Protein AF-A0A8K0DEG6-F1 (afdb_monomer_lite)

Foldseek 3Di:
DDDDDDDDDDDPVPDDDDPPCPPPPPPVVPPVPPPDDPDPVVLCPDPCVVVVVVVVVVVVVVVVVVVVVVVCCVPPVDDDDDPDQADPQWGWDDDPVDIDIDNVVVVCVVCVVVVNNPPDDDPDDDDPDVVVVVVVVVVVVVVVVVVD

Secondary structure (DSSP, 8-state):
-------PPP-GGG-PPPGGGTTS------GGG-----SHHHHTTSTTHHHHHHHHHHHHHHHHHHHHHHHHHHHH------S-SEETTEEEEE-SS-EEEE-HHHHHHHHHHTT-TTPPPPSSPPPPPHHHHHHHHHHHHHHHHT--

Radius of gyration: 37.47 Å; chains: 1; bounding box: 121×46×68 Å

pLDDT: mean 75.7, std 15.84, range [42.31, 96.62]

Organism: Ignelater luminosus (NCBI:txid2038154)

Sequence (148 aa):
MDSKEVHALRDKKKIKKSTRFEEFDTSFIGISELTEPLTFSETIANKEADKWNEAIAEEMKKQEVEKLKSILKSTFRMTDMRRITNYLRININQAESTTKMNQMAYLEEILKYFRMYDCKLAPTPLQPNPRKLLEASNKKEVENRVKD

InterPro domains:
  IPR013103 Reverse transcriptase, RNA-dependent DNA polymerase [PF07727] (62-126)

Structure (mmCIF, N/CA/C/O backbone):
data_AF-A0A8K0DEG6-F1
#
_entry.id   AF-A0A8K0DEG6-F1
#
loop_
_atom_site.group_PDB
_atom_site.id
_atom_site.type_symbol
_atom_site.label_atom_id
_atom_site.label_alt_id
_atom_site.label_comp_id
_atom_site.label_asym_id
_atom_site.label_entity_id
_atom_site.label_seq_id
_atom_site.pdbx_PDB_ins_code
_atom_site.Cartn_x
_atom_site.Cartn_y
_atom_site.Cartn_z
_atom_site.occupancy
_atom_site.B_iso_or_equiv
_atom_site.auth_seq_id
_atom_site.auth_comp_id
_atom_site.auth_asym_id
_atom_site.auth_atom_id
_atom_site.pdbx_PDB_model_num
ATOM 1 N N . MET A 1 1 ? -75.148 26.606 20.362 1.00 42.31 1 MET A N 1
ATOM 2 C CA . MET A 1 1 ? -75.331 25.393 21.181 1.00 42.31 1 MET A CA 1
ATOM 3 C C . MET A 1 1 ? -74.709 24.265 20.390 1.00 42.31 1 MET A C 1
ATOM 5 O O . MET A 1 1 ? -75.302 23.885 19.398 1.00 42.31 1 MET A O 1
ATOM 9 N N . ASP A 1 2 ? -73.507 23.827 20.753 1.00 45.28 2 ASP A N 1
ATOM 10 C CA . ASP A 1 2 ? -72.890 22.645 20.145 1.00 45.28 2 ASP A CA 1
ATOM 11 C C . ASP A 1 2 ? -72.223 21.841 21.259 1.00 45.28 2 ASP A C 1
ATOM 13 O O . ASP A 1 2 ? -71.286 22.300 21.921 1.00 45.28 2 ASP A O 1
ATOM 17 N N . SER A 1 3 ? -72.807 20.684 21.541 1.00 46.84 3 SER A N 1
ATOM 18 C CA . SER A 1 3 ? -72.433 19.800 22.637 1.00 46.84 3 SER A CA 1
ATOM 19 C C . SER A 1 3 ? -71.292 18.904 22.165 1.00 46.84 3 SER A C 1
ATOM 21 O O . SER A 1 3 ? -71.489 18.051 21.306 1.00 46.84 3 SER A O 1
ATOM 23 N N . LYS A 1 4 ? -70.089 19.083 22.718 1.00 56.44 4 LYS A N 1
ATOM 24 C CA . LYS A 1 4 ? -68.961 18.168 22.489 1.00 56.44 4 LYS A CA 1
ATOM 25 C C . LYS A 1 4 ? -69.298 16.795 23.078 1.00 56.44 4 LYS A C 1
ATOM 27 O O . LYS A 1 4 ? -69.344 16.656 24.299 1.00 56.44 4 LYS A O 1
ATOM 32 N N . GLU A 1 5 ? -69.503 15.787 22.233 1.00 61.38 5 GLU A N 1
ATOM 33 C CA . GLU A 1 5 ? -69.538 14.391 22.675 1.00 61.38 5 GLU A CA 1
ATOM 34 C C . GLU A 1 5 ? -68.159 13.991 23.212 1.00 61.38 5 GLU A C 1
ATOM 36 O O . GLU A 1 5 ? -67.158 13.951 22.495 1.00 61.38 5 GLU A O 1
ATOM 41 N N . VAL A 1 6 ? -68.098 13.717 24.513 1.00 60.53 6 VAL A N 1
ATOM 42 C CA . VAL A 1 6 ? -66.900 13.199 25.171 1.00 60.53 6 VAL A CA 1
ATOM 43 C C . VAL A 1 6 ? -66.903 11.684 24.998 1.00 60.53 6 VAL A C 1
ATOM 45 O O . VAL A 1 6 ? -67.589 10.967 25.725 1.00 60.53 6 VAL A O 1
ATOM 48 N N . HIS A 1 7 ? -66.139 11.174 24.032 1.00 61.22 7 HIS A N 1
ATOM 49 C CA . HIS A 1 7 ? -65.922 9.734 23.916 1.00 61.22 7 HIS A CA 1
ATOM 50 C C . HIS A 1 7 ? -6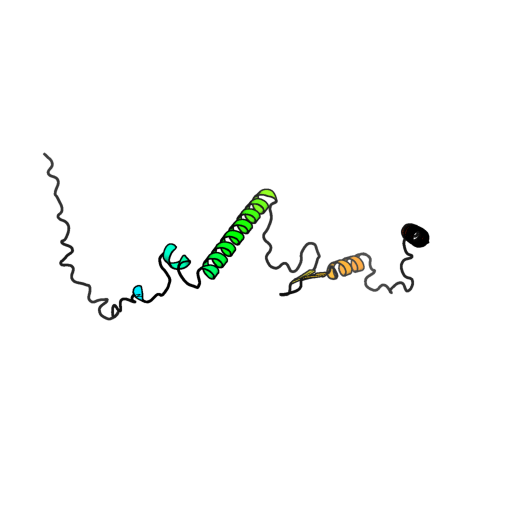5.082 9.237 25.102 1.00 61.22 7 HIS A C 1
ATOM 52 O O . HIS A 1 7 ? -63.904 9.574 25.238 1.00 61.22 7 HIS A O 1
ATOM 58 N N . ALA A 1 8 ? -65.690 8.434 25.975 1.00 71.75 8 ALA A N 1
ATOM 59 C CA . ALA A 1 8 ? -64.999 7.826 27.104 1.00 71.75 8 ALA A CA 1
ATOM 60 C C . ALA A 1 8 ? -63.953 6.806 26.618 1.00 71.75 8 ALA A C 1
ATOM 62 O O . ALA A 1 8 ? -64.254 5.895 25.844 1.00 71.75 8 ALA A O 1
ATOM 63 N N . LEU A 1 9 ? -62.712 6.953 27.088 1.00 67.69 9 LEU A N 1
ATOM 64 C CA . LEU A 1 9 ? -61.622 6.027 26.787 1.00 67.69 9 LEU A CA 1
ATOM 65 C C . LEU A 1 9 ? -61.887 4.654 27.417 1.00 67.69 9 LEU A C 1
ATOM 67 O O . LEU A 1 9 ? -62.314 4.548 28.566 1.00 67.69 9 LEU A O 1
ATOM 71 N N . ARG A 1 10 ? -61.587 3.588 26.668 1.00 62.69 10 ARG A N 1
ATOM 72 C CA . ARG A 1 10 ? -61.741 2.203 27.130 1.00 62.69 10 ARG A CA 1
ATOM 73 C C . ARG A 1 10 ? -60.865 1.942 28.360 1.00 62.69 10 ARG A C 1
ATOM 75 O O . ARG A 1 10 ? -59.665 2.212 28.344 1.00 62.69 10 ARG A O 1
ATOM 82 N N . ASP A 1 11 ? -61.466 1.366 29.398 1.00 70.25 11 ASP A N 1
ATOM 83 C CA . ASP A 1 11 ? -60.791 1.065 30.660 1.00 70.25 11 ASP A CA 1
ATOM 84 C C . ASP A 1 11 ? -59.713 -0.020 30.465 1.00 70.25 11 ASP A C 1
ATOM 86 O O . ASP A 1 11 ? -59.998 -1.182 30.149 1.00 70.25 11 ASP A O 1
ATOM 90 N N . LYS A 1 12 ? -58.443 0.378 30.612 1.00 61.19 12 LYS A N 1
ATOM 91 C CA . LYS A 1 12 ? -57.263 -0.432 30.251 1.00 61.19 12 LYS A CA 1
ATOM 92 C C . LYS A 1 12 ? -57.091 -1.680 31.122 1.00 61.19 12 LYS A C 1
ATOM 94 O O . LYS A 1 12 ? -56.353 -2.586 30.747 1.00 61.19 12 LYS A O 1
ATOM 99 N N . LYS A 1 13 ? -57.775 -1.751 32.269 1.00 61.59 13 LYS A N 1
ATOM 100 C CA . LYS A 1 13 ? -57.644 -2.852 33.238 1.00 61.59 13 LYS A CA 1
ATOM 101 C C . LYS A 1 13 ? -58.376 -4.136 32.829 1.00 61.59 13 LYS A C 1
ATOM 103 O O . LYS A 1 13 ? -58.131 -5.178 33.424 1.00 61.59 13 LYS A O 1
ATOM 108 N N . LYS A 1 14 ? -59.256 -4.089 31.819 1.00 62.94 14 LYS A N 1
ATOM 109 C CA . LYS A 1 14 ? -60.090 -5.231 31.388 1.00 62.94 14 LYS A CA 1
ATOM 110 C C . LYS A 1 14 ? -59.855 -5.626 29.926 1.00 62.94 14 LYS A C 1
ATOM 112 O O . LYS A 1 14 ? -60.799 -5.889 29.182 1.00 62.94 14 LYS A O 1
ATOM 117 N N . ILE A 1 15 ? -58.599 -5.646 29.483 1.00 67.38 15 ILE A N 1
ATOM 118 C CA . ILE A 1 15 ? -58.250 -6.126 28.140 1.00 67.38 15 ILE A CA 1
ATOM 119 C C . ILE A 1 15 ? -57.968 -7.629 28.228 1.00 67.38 15 ILE A C 1
ATOM 121 O O . ILE A 1 15 ? -56.968 -8.048 28.806 1.00 67.38 15 ILE A O 1
ATOM 125 N N . LYS A 1 16 ? -58.862 -8.447 27.659 1.00 63.38 16 LYS A N 1
ATOM 126 C CA . LYS A 1 16 ? -58.633 -9.888 27.493 1.00 63.38 16 LYS A CA 1
ATOM 127 C C . LYS A 1 16 ? -57.453 -10.075 26.536 1.00 63.38 16 LYS A C 1
ATOM 129 O O . LYS A 1 16 ? -57.501 -9.579 25.410 1.00 63.38 16 LYS A O 1
ATOM 134 N N . LYS A 1 17 ? -56.392 -10.750 26.987 1.00 62.56 17 LYS A N 1
ATOM 135 C CA . LYS A 1 17 ? -55.239 -11.067 26.135 1.00 62.56 17 LYS A CA 1
ATOM 136 C C . LYS A 1 17 ? -55.686 -12.008 25.008 1.00 62.56 17 LYS A C 1
ATOM 138 O O . LYS A 1 17 ? -56.548 -12.861 25.210 1.00 62.56 17 LYS A O 1
ATOM 143 N N . SER A 1 18 ? -55.154 -11.791 23.807 1.00 56.06 18 SER A N 1
ATOM 144 C CA . SER A 1 18 ? -55.451 -12.620 22.636 1.00 56.06 18 SER A CA 1
ATOM 145 C C . SER A 1 18 ? -54.799 -13.991 22.799 1.00 56.06 18 SER A C 1
ATOM 147 O O . SER A 1 18 ? -53.599 -14.067 23.048 1.00 56.06 18 SER A O 1
ATOM 149 N N . THR A 1 19 ? -55.572 -15.059 22.601 1.00 59.88 19 THR A N 1
ATOM 150 C CA . THR A 1 19 ? -55.139 -16.467 22.687 1.00 59.88 19 THR A CA 1
ATOM 151 C C . THR A 1 19 ? -54.049 -16.846 21.683 1.00 59.88 19 THR A C 1
ATOM 153 O O . THR A 1 19 ? -53.437 -17.897 21.813 1.00 59.88 19 THR A O 1
ATOM 156 N N . ARG A 1 20 ? -53.764 -15.993 20.690 1.00 56.31 20 ARG A N 1
ATOM 157 C CA . ARG A 1 20 ? -52.766 -16.253 19.640 1.00 56.31 20 ARG A CA 1
ATOM 158 C C . ARG A 1 20 ? -51.320 -16.355 20.153 1.00 56.31 20 ARG A C 1
ATOM 160 O O . ARG A 1 20 ? -50.470 -16.833 19.415 1.00 56.31 20 ARG A O 1
ATOM 167 N N . PHE A 1 21 ? -51.039 -15.897 21.373 1.00 53.00 21 PHE A N 1
ATOM 168 C CA . PHE A 1 21 ? -49.685 -15.861 21.941 1.00 53.00 21 PHE A CA 1
ATOM 169 C C . PHE A 1 21 ? -49.512 -16.720 23.207 1.00 53.00 21 PHE A C 1
ATOM 171 O O . PHE A 1 21 ? -48.512 -16.560 23.892 1.00 53.00 21 PHE A O 1
ATOM 178 N N . GLU A 1 22 ? -50.446 -17.623 23.527 1.00 57.12 22 GLU A N 1
ATOM 179 C CA . GLU A 1 22 ? -50.340 -18.507 24.711 1.00 57.12 22 GLU A CA 1
ATOM 180 C C . GLU A 1 22 ? -49.185 -19.528 24.613 1.00 57.12 22 GLU A C 1
ATOM 182 O O . GLU A 1 22 ? -48.706 -20.002 25.634 1.00 57.12 22 GLU A O 1
ATOM 187 N N . GLU A 1 23 ? -48.710 -19.857 23.406 1.00 53.34 23 GLU A N 1
ATOM 188 C CA . GLU A 1 23 ? -47.673 -20.887 23.197 1.00 53.34 23 GLU A CA 1
ATOM 189 C C . GLU A 1 23 ? -46.235 -20.360 23.268 1.00 53.34 23 GLU A C 1
ATOM 191 O O . GLU A 1 23 ? -45.295 -21.140 23.414 1.00 53.34 23 GLU A O 1
ATOM 196 N N . PHE A 1 24 ? -46.041 -19.044 23.184 1.00 48.59 24 PHE A N 1
ATOM 197 C CA . PHE A 1 24 ? -44.743 -18.462 23.488 1.00 48.59 24 PHE A CA 1
ATOM 198 C C . PHE A 1 24 ? -44.722 -18.186 24.975 1.00 48.59 24 PHE A C 1
ATOM 200 O O . PHE A 1 24 ? -45.191 -17.140 25.422 1.00 48.59 24 PHE A O 1
ATOM 207 N N . ASP A 1 25 ? -44.201 -19.160 25.718 1.00 48.78 25 ASP A N 1
ATOM 208 C CA . ASP A 1 25 ? -43.857 -19.008 27.120 1.00 48.78 25 ASP A CA 1
ATOM 209 C C . ASP A 1 25 ? -43.109 -17.681 27.257 1.00 48.78 25 ASP A C 1
ATOM 211 O O . ASP A 1 25 ? -41.986 -17.520 26.762 1.00 48.78 25 ASP A O 1
ATOM 215 N N . THR A 1 26 ? -43.775 -16.684 27.845 1.00 52.09 26 THR A N 1
ATOM 216 C CA . THR A 1 26 ? -43.182 -15.389 28.163 1.00 52.09 26 THR A CA 1
ATOM 217 C C . THR A 1 26 ? -42.247 -15.596 29.343 1.00 52.09 26 THR A C 1
ATOM 219 O O . THR A 1 26 ? -42.415 -14.990 30.403 1.00 52.09 26 THR A O 1
ATOM 222 N N . SER A 1 27 ? -41.261 -16.469 29.154 1.00 49.41 27 SER A N 1
ATOM 223 C CA . SER A 1 27 ? -39.962 -16.350 29.768 1.00 49.41 27 SER A CA 1
ATOM 224 C C . SER A 1 27 ? -39.501 -14.945 29.420 1.00 49.41 27 SER A C 1
ATOM 226 O O . SER A 1 27 ? -38.991 -14.627 28.348 1.00 49.41 27 SER A O 1
ATOM 228 N N . PHE A 1 28 ? -39.852 -14.041 30.324 1.00 46.62 28 PHE A N 1
ATOM 229 C CA . PHE A 1 28 ? -39.200 -12.777 30.498 1.00 46.62 28 PHE A CA 1
ATOM 230 C C . PHE A 1 28 ? -37.724 -13.140 30.581 1.00 46.62 28 PHE A C 1
ATOM 232 O O . PHE A 1 28 ? -37.268 -13.620 31.616 1.00 46.62 28 PHE A O 1
ATOM 239 N N . ILE A 1 29 ? -37.012 -13.037 29.455 1.00 45.97 29 ILE A N 1
ATOM 240 C CA . ILE A 1 29 ? -35.558 -13.060 29.455 1.00 45.97 29 ILE A CA 1
ATOM 241 C C . ILE A 1 29 ? -35.212 -11.935 30.414 1.00 45.97 29 ILE A C 1
ATOM 243 O O . ILE A 1 29 ? -35.463 -10.763 30.121 1.00 45.97 29 ILE A O 1
ATOM 247 N N . GLY A 1 30 ? -34.794 -12.312 31.620 1.00 45.94 30 GLY A N 1
ATOM 248 C CA . GLY A 1 30 ? -34.468 -11.367 32.660 1.00 45.94 30 GLY A CA 1
ATOM 249 C C . GLY A 1 30 ? -33.366 -10.488 32.114 1.00 45.94 30 GLY A C 1
ATOM 250 O O . GLY A 1 30 ? -32.226 -10.921 32.007 1.00 45.94 30 GLY A O 1
ATOM 251 N N . I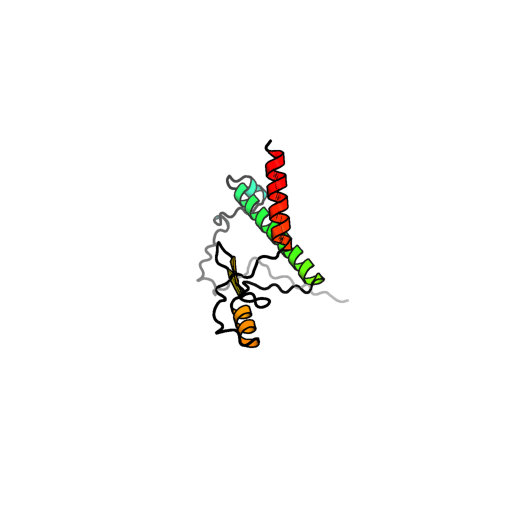LE A 1 31 ? -33.690 -9.235 31.797 1.00 50.09 31 ILE A N 1
ATOM 252 C CA . ILE A 1 31 ? -32.677 -8.215 31.492 1.00 50.09 31 ILE A CA 1
ATOM 253 C C . ILE A 1 31 ? -31.728 -8.052 32.703 1.00 50.09 31 ILE A C 1
ATOM 255 O O . ILE A 1 31 ? -30.641 -7.512 32.575 1.00 50.09 31 ILE A O 1
ATOM 259 N N . SER A 1 32 ? -32.098 -8.597 33.869 1.00 51.19 32 SER A N 1
ATOM 260 C CA . SER A 1 32 ? -31.259 -8.740 35.059 1.00 51.19 32 SER A CA 1
ATOM 261 C C . SER A 1 32 ? -30.049 -9.676 34.913 1.00 51.19 32 SER A C 1
ATOM 263 O O . SER A 1 32 ? -29.146 -9.568 35.734 1.00 51.19 32 SER A O 1
ATOM 265 N N . GLU A 1 33 ? -30.006 -10.575 33.922 1.00 47.53 33 GLU A N 1
ATOM 266 C CA . GLU A 1 33 ? -28.878 -11.510 33.716 1.00 47.53 33 GLU A CA 1
ATOM 267 C C . GLU A 1 33 ? -28.025 -11.205 32.476 1.00 47.53 33 GLU A C 1
ATOM 269 O O . GLU A 1 33 ? -27.026 -11.885 32.240 1.00 47.53 33 GLU A O 1
ATOM 274 N N . LEU A 1 34 ? -28.327 -10.137 31.726 1.00 48.09 34 LEU A N 1
ATOM 275 C CA . LEU A 1 34 ? -27.287 -9.514 30.910 1.00 48.09 34 LEU A CA 1
ATOM 276 C C . LEU A 1 34 ? -26.378 -8.744 31.865 1.00 48.09 34 LEU A C 1
ATOM 278 O O . LEU A 1 34 ? -26.661 -7.612 32.247 1.00 48.09 34 LEU A O 1
ATOM 282 N N . THR A 1 35 ? -25.279 -9.378 32.262 1.00 57.09 35 THR A N 1
ATOM 283 C CA . THR A 1 35 ? -24.155 -8.759 32.971 1.00 57.09 35 THR A CA 1
ATOM 284 C C . THR A 1 35 ? -23.407 -7.779 32.058 1.00 57.09 35 THR A C 1
ATOM 286 O O . THR A 1 35 ? -22.199 -7.893 31.864 1.00 57.09 35 THR A O 1
ATOM 289 N N . GLU A 1 36 ? -24.126 -6.836 31.457 1.00 60.41 36 GLU A N 1
ATOM 290 C CA . GLU A 1 36 ? -23.570 -5.655 30.817 1.00 60.41 36 GLU A CA 1
ATOM 291 C C . GLU A 1 36 ? -23.912 -4.453 31.707 1.00 60.41 36 GLU A C 1
ATOM 293 O O . GLU A 1 36 ? -25.091 -4.162 31.922 1.00 60.41 36 GLU A O 1
ATOM 298 N N . PRO A 1 37 ? -22.907 -3.780 32.292 1.00 53.12 37 PRO A N 1
ATOM 299 C CA . PRO A 1 37 ? -23.139 -2.676 33.218 1.00 53.12 37 PRO A CA 1
ATOM 300 C C . PRO A 1 37 ? -23.879 -1.531 32.512 1.00 53.12 37 PRO A C 1
ATOM 302 O O . PRO A 1 37 ? -23.370 -0.932 31.565 1.00 53.12 37 PRO A O 1
ATOM 305 N N . LEU A 1 38 ? -25.090 -1.219 32.984 1.00 59.78 38 LEU A N 1
ATOM 306 C CA . LEU A 1 38 ? -26.006 -0.269 32.337 1.00 59.78 38 LEU A CA 1
ATOM 307 C C . LEU A 1 38 ? -25.658 1.210 32.602 1.00 59.78 38 LEU A C 1
ATOM 309 O O . LEU A 1 38 ? -26.286 2.097 32.020 1.00 59.78 38 LEU A O 1
ATOM 313 N N . THR A 1 39 ? -24.677 1.496 33.468 1.00 70.31 39 THR A N 1
ATOM 314 C CA . THR A 1 39 ? -24.373 2.864 33.916 1.00 70.31 39 THR A CA 1
ATOM 315 C C . THR A 1 39 ? -22.878 3.178 33.835 1.00 70.31 39 THR A C 1
ATOM 317 O O . THR A 1 39 ? -22.055 2.453 34.383 1.00 70.31 39 THR A O 1
ATOM 320 N N . PHE A 1 40 ? -22.513 4.313 33.220 1.00 61.22 40 PHE A N 1
ATOM 321 C CA . PHE A 1 40 ? -21.121 4.787 33.105 1.00 61.22 40 PHE A CA 1
ATOM 322 C C . PHE A 1 40 ? -20.397 4.855 34.455 1.00 61.22 40 PHE A C 1
ATOM 324 O O . PHE A 1 40 ? -19.224 4.545 34.534 1.00 61.22 40 PHE A O 1
ATOM 331 N N . SER A 1 41 ? -21.081 5.215 35.543 1.00 58.88 41 SER A N 1
ATOM 332 C CA . SER A 1 41 ? -20.465 5.243 36.878 1.00 58.88 41 SER A CA 1
ATOM 333 C C . SER A 1 41 ? -20.132 3.852 37.428 1.00 58.88 41 SER A C 1
ATOM 335 O O . SER A 1 41 ? -19.249 3.717 38.268 1.00 58.88 41 SER A O 1
ATOM 337 N N . GLU A 1 42 ? -20.843 2.825 36.973 1.00 68.69 42 GLU A N 1
ATOM 338 C CA . GLU A 1 42 ? -20.686 1.434 37.400 1.00 68.69 42 GLU A CA 1
ATOM 339 C C . GLU A 1 42 ? -19.519 0.753 36.663 1.00 68.69 42 GLU A C 1
ATOM 341 O O . GLU A 1 42 ? -18.826 -0.087 37.236 1.00 68.69 42 GLU A O 1
ATOM 346 N N . THR A 1 43 ? -19.220 1.181 35.429 1.00 56.75 43 THR A N 1
ATOM 347 C CA . THR A 1 43 ? -18.098 0.660 34.628 1.00 56.75 43 THR A CA 1
ATOM 348 C C . THR A 1 43 ? -16.729 1.122 35.126 1.00 56.75 43 THR A C 1
ATOM 350 O O . THR A 1 43 ? -15.792 0.327 35.134 1.00 56.75 43 THR A O 1
ATOM 353 N N . ILE A 1 44 ? -16.610 2.367 35.602 1.00 60.09 44 ILE A N 1
ATOM 354 C CA . ILE A 1 44 ? -15.358 2.938 36.151 1.00 60.09 44 ILE A CA 1
ATOM 355 C C . ILE A 1 44 ? -15.026 2.436 37.563 1.00 60.09 44 ILE A C 1
ATOM 357 O O . ILE A 1 44 ? -13.888 2.560 38.005 1.00 60.09 44 ILE A O 1
ATOM 361 N N . ALA A 1 45 ? -16.007 1.876 38.275 1.00 67.00 45 ALA A N 1
ATOM 362 C CA . ALA A 1 45 ? -15.813 1.275 39.594 1.00 67.00 45 ALA A CA 1
ATOM 363 C C . ALA A 1 45 ? -15.377 -0.201 39.521 1.00 67.00 45 ALA A C 1
ATOM 365 O O . ALA A 1 45 ? -14.912 -0.761 40.515 1.00 67.00 45 ALA A O 1
ATOM 366 N N . ASN A 1 46 ? -15.532 -0.843 38.357 1.00 67.56 46 ASN A N 1
ATOM 367 C CA . ASN A 1 46 ? -15.180 -2.243 38.157 1.00 67.56 46 ASN A CA 1
ATOM 368 C C . ASN A 1 46 ? -13.661 -2.408 37.953 1.00 67.56 46 ASN A C 1
ATOM 370 O O . ASN A 1 46 ? -12.988 -1.537 37.406 1.00 67.56 46 ASN A O 1
ATOM 374 N N . LYS A 1 47 ? -13.115 -3.572 38.321 1.00 71.94 47 LYS A N 1
ATOM 375 C CA . LYS A 1 47 ? -11.690 -3.930 38.163 1.00 71.94 47 LYS A CA 1
ATOM 376 C C . LYS A 1 47 ? -11.213 -3.894 36.698 1.00 71.94 47 LYS A C 1
ATOM 378 O O . LYS A 1 47 ? -10.018 -3.935 36.436 1.00 71.94 47 LYS A O 1
ATOM 383 N N . GLU A 1 48 ? -12.145 -3.827 35.750 1.00 68.00 48 GLU A N 1
ATOM 384 C CA . GLU A 1 48 ? -11.904 -3.787 34.305 1.00 68.00 48 GLU A CA 1
ATOM 385 C C . GLU A 1 48 ? -12.118 -2.401 33.673 1.00 68.00 48 GLU A C 1
ATOM 387 O O . GLU A 1 48 ? -12.151 -2.294 32.448 1.00 68.00 48 GLU A O 1
ATOM 392 N N . ALA A 1 49 ? -12.247 -1.340 34.479 1.00 71.75 49 ALA A N 1
ATOM 393 C CA . ALA A 1 49 ? -12.407 0.043 34.014 1.00 71.75 49 ALA A CA 1
ATOM 394 C C . ALA A 1 49 ? -11.355 0.458 32.966 1.00 71.75 49 ALA A C 1
ATOM 396 O O . ALA A 1 49 ? -11.668 1.171 32.013 1.00 71.75 49 ALA A O 1
ATOM 397 N N . ASP A 1 50 ? -10.126 -0.044 33.098 1.00 79.50 50 ASP A N 1
ATOM 398 C CA . ASP A 1 50 ? -9.025 0.244 32.177 1.00 79.50 50 ASP A CA 1
ATOM 399 C C . ASP A 1 50 ? -9.318 -0.215 30.742 1.00 79.50 50 ASP A C 1
ATOM 401 O O . ASP A 1 50 ? -9.065 0.532 29.799 1.00 79.50 50 ASP A O 1
ATOM 405 N N . LYS A 1 51 ? -9.942 -1.390 30.567 1.00 83.50 51 LYS A N 1
ATOM 406 C CA . LYS A 1 51 ? -10.316 -1.914 29.241 1.00 83.50 51 LYS A CA 1
ATOM 407 C C . LYS A 1 51 ? -11.367 -1.033 28.565 1.00 83.50 51 LYS A C 1
ATOM 409 O O . LYS A 1 51 ? -11.329 -0.829 27.356 1.00 83.50 51 LYS A O 1
ATOM 414 N N . TRP A 1 52 ? -12.301 -0.493 29.347 1.00 76.12 52 TRP A N 1
ATOM 415 C CA . TRP A 1 52 ? -13.334 0.415 28.844 1.00 76.12 52 TRP A CA 1
ATOM 416 C C . TRP A 1 52 ? -12.748 1.764 28.440 1.00 76.12 52 TRP A C 1
ATOM 418 O O . TRP A 1 52 ? -13.087 2.286 27.381 1.00 76.12 52 TRP A O 1
ATOM 428 N N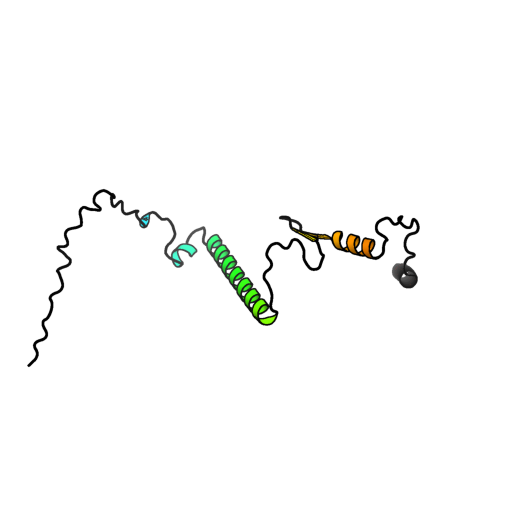 . ASN A 1 53 ? -11.830 2.303 29.243 1.00 80.06 53 ASN A N 1
ATOM 429 C CA . ASN A 1 53 ? -11.125 3.540 28.918 1.00 80.06 53 ASN A CA 1
ATOM 430 C C . ASN A 1 53 ? -10.289 3.395 27.638 1.00 80.06 53 ASN A C 1
ATOM 432 O O . ASN A 1 53 ? -10.297 4.295 26.797 1.00 80.06 53 ASN A O 1
ATOM 436 N N . GLU A 1 54 ? -9.618 2.255 27.464 1.00 87.88 54 GLU A N 1
ATOM 437 C CA . GLU A 1 54 ? -8.864 1.929 26.252 1.00 87.88 54 GLU A CA 1
ATOM 438 C C . GLU A 1 54 ? -9.780 1.829 25.023 1.00 87.88 54 GLU A C 1
ATOM 440 O O . GLU A 1 54 ? -9.554 2.533 24.039 1.00 87.88 54 GLU A O 1
ATOM 445 N N . ALA A 1 55 ? -10.872 1.064 25.102 1.00 85.19 55 ALA A N 1
ATOM 446 C CA . ALA A 1 55 ? -11.831 0.927 24.003 1.00 85.19 55 ALA A CA 1
ATOM 447 C C . ALA A 1 55 ? -12.472 2.270 23.596 1.00 85.19 55 ALA A C 1
ATOM 449 O O . ALA A 1 55 ? -12.644 2.557 22.408 1.00 85.19 55 ALA A O 1
ATOM 450 N N . ILE A 1 56 ? -12.791 3.130 24.571 1.00 83.56 56 ILE A N 1
ATOM 451 C CA . ILE A 1 56 ? -13.307 4.482 24.309 1.00 83.56 56 ILE A CA 1
ATOM 452 C C . ILE A 1 56 ? -12.240 5.329 23.607 1.00 83.56 56 ILE A C 1
ATOM 454 O O . ILE A 1 56 ? -12.546 6.011 22.627 1.00 83.56 56 ILE A O 1
ATOM 458 N N . ALA A 1 57 ? -10.988 5.283 24.066 1.00 86.12 57 ALA A N 1
ATOM 459 C CA . ALA A 1 57 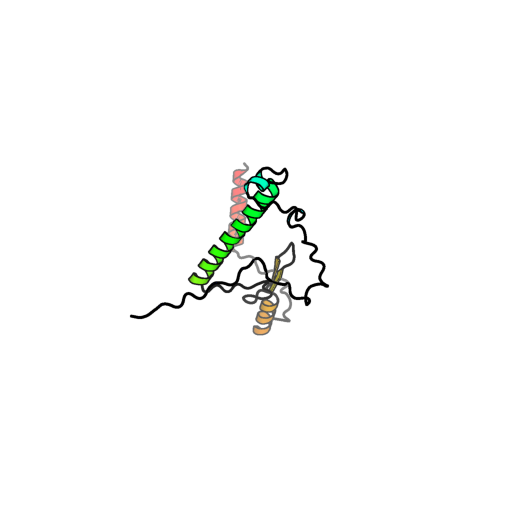? -9.896 6.023 23.441 1.00 86.12 57 ALA A CA 1
ATOM 460 C C . ALA A 1 57 ? -9.639 5.566 21.991 1.00 86.12 57 ALA A C 1
ATOM 462 O O . ALA A 1 57 ? -9.413 6.405 21.111 1.00 86.12 57 ALA A O 1
ATOM 463 N N . GLU A 1 58 ? -9.723 4.263 21.717 1.00 88.25 58 GLU A N 1
ATOM 464 C CA . GLU A 1 58 ? -9.606 3.710 20.364 1.00 88.25 58 GLU A CA 1
ATOM 465 C C . GLU A 1 58 ? -10.714 4.210 19.428 1.00 88.25 58 GLU A C 1
ATOM 467 O O . GLU A 1 58 ? -10.425 4.662 18.312 1.00 88.25 58 GLU A O 1
ATOM 472 N N . GLU A 1 59 ? -11.973 4.191 19.874 1.00 86.19 59 GLU A N 1
ATOM 473 C CA . GLU A 1 59 ? -13.097 4.694 19.074 1.00 86.19 59 GLU A CA 1
ATOM 474 C C . GLU A 1 59 ? -13.003 6.209 18.841 1.00 86.19 59 GLU A C 1
ATOM 476 O O . GLU A 1 59 ? -13.204 6.681 17.716 1.00 86.19 59 GLU A O 1
ATOM 481 N N . MET A 1 60 ? -12.602 6.986 19.851 1.00 87.38 60 MET A N 1
ATOM 482 C CA . MET A 1 60 ? -12.383 8.428 19.683 1.00 87.38 60 MET A CA 1
ATOM 483 C C . MET A 1 60 ? -11.299 8.716 18.635 1.00 87.38 60 MET A C 1
ATOM 485 O O . MET A 1 60 ? -11.503 9.540 17.738 1.00 87.38 60 MET A O 1
ATOM 489 N N . LYS A 1 61 ? -10.183 7.979 18.666 1.00 92.12 61 LYS A N 1
ATOM 490 C CA . LYS A 1 61 ? -9.108 8.099 17.668 1.00 92.12 61 LYS A CA 1
ATOM 491 C C . LYS A 1 61 ? -9.589 7.749 16.257 1.00 92.12 61 LYS A C 1
ATOM 493 O O . LYS A 1 61 ? -9.243 8.424 15.285 1.00 92.12 61 LYS A O 1
ATOM 498 N N . LYS A 1 62 ? -10.413 6.711 16.122 1.00 91.69 62 LYS A N 1
ATOM 499 C CA . LYS A 1 62 ? -11.021 6.316 14.843 1.00 91.69 62 LYS A CA 1
ATOM 500 C C . LYS A 1 62 ? -11.937 7.412 14.287 1.00 91.69 62 LYS A C 1
ATOM 502 O O . LYS A 1 62 ? -11.871 7.700 13.091 1.00 91.69 62 LYS A O 1
ATOM 507 N N . GLN A 1 63 ? -12.721 8.082 15.135 1.00 92.94 63 GLN A N 1
ATOM 508 C CA . GLN A 1 63 ? -13.537 9.228 14.718 1.00 92.94 63 GLN A CA 1
ATOM 509 C C . GLN A 1 63 ? -12.694 10.403 14.205 1.00 92.94 63 GLN A C 1
ATOM 511 O O . GLN A 1 63 ? -13.072 11.047 13.224 1.00 92.94 63 GLN A O 1
ATOM 516 N N . GLU A 1 64 ? -11.558 10.698 14.837 1.00 92.62 64 GLU A N 1
ATOM 517 C CA . GLU A 1 64 ? -10.649 11.759 14.382 1.00 92.62 64 GLU A CA 1
ATOM 518 C C . GLU A 1 64 ? -10.057 11.462 13.000 1.00 92.62 64 GLU A C 1
ATOM 520 O O . GLU A 1 64 ? -10.030 12.342 12.134 1.00 92.62 64 GLU A O 1
ATOM 525 N N . VAL A 1 65 ? -9.658 10.210 12.756 1.00 90.19 65 VAL A N 1
ATOM 526 C CA . VAL A 1 65 ? -9.165 9.768 11.443 1.00 90.19 65 VAL A CA 1
ATOM 527 C C . VAL A 1 65 ? -10.244 9.919 10.368 1.00 90.19 65 VAL A C 1
ATOM 529 O O . VAL A 1 65 ? -9.953 10.408 9.277 1.00 90.19 65 VAL A O 1
ATOM 532 N N . GLU A 1 66 ? -11.496 9.561 10.655 1.00 91.00 66 GLU A N 1
ATOM 533 C CA . GLU A 1 66 ? -12.597 9.719 9.694 1.00 91.00 66 GLU A CA 1
ATOM 534 C C . GLU A 1 66 ? -12.935 11.191 9.413 1.00 91.00 66 GLU A C 1
ATOM 536 O O . GLU A 1 66 ? -13.162 11.570 8.258 1.00 91.00 66 GLU A O 1
ATOM 541 N N . LYS A 1 67 ? -12.885 12.060 10.432 1.00 93.31 67 LYS A N 1
ATOM 542 C CA . LYS A 1 67 ? -13.010 13.516 10.235 1.00 93.31 67 LYS A CA 1
ATOM 543 C C . LYS A 1 67 ? -11.916 14.036 9.305 1.00 93.31 67 LYS A C 1
ATOM 545 O O . LYS A 1 67 ? -12.217 14.756 8.350 1.00 93.31 67 LYS A O 1
ATOM 550 N N . LEU A 1 68 ? -10.667 13.631 9.537 1.00 91.44 68 LEU A N 1
ATOM 551 C CA . LEU A 1 68 ? -9.540 14.008 8.687 1.00 91.44 68 LEU A CA 1
ATOM 552 C C . LEU A 1 68 ? -9.727 13.505 7.248 1.00 91.44 68 LEU A C 1
ATOM 554 O O . LEU A 1 68 ? -9.566 14.280 6.304 1.00 91.44 68 LEU A O 1
ATOM 558 N N . LYS A 1 69 ? -10.127 12.240 7.062 1.00 90.19 69 LYS A N 1
ATOM 559 C CA . LYS A 1 69 ? -10.424 11.679 5.733 1.00 90.19 69 LYS A CA 1
ATOM 560 C C . LYS A 1 69 ? -11.504 12.475 5.007 1.00 90.19 69 LYS A C 1
ATOM 562 O O . LYS A 1 69 ? -11.359 12.732 3.813 1.00 90.19 69 LYS A O 1
ATOM 567 N N . SER A 1 70 ? -12.558 12.889 5.710 1.00 91.25 70 SER A N 1
ATOM 568 C CA . SER A 1 70 ? -13.633 13.708 5.141 1.00 91.25 70 SER A CA 1
ATOM 569 C C . SER A 1 70 ? -13.118 15.061 4.639 1.00 91.25 70 SER A C 1
ATOM 571 O O . SER A 1 70 ? -13.401 15.445 3.502 1.00 91.25 70 SER A O 1
ATOM 573 N N . ILE A 1 71 ? -12.284 15.740 5.434 1.00 93.38 71 ILE A N 1
ATOM 574 C CA . ILE A 1 71 ? -11.656 17.014 5.048 1.00 93.38 71 ILE A CA 1
ATOM 575 C C . ILE A 1 71 ? -10.758 16.826 3.820 1.00 93.38 71 ILE A C 1
ATOM 577 O O . ILE A 1 71 ? -10.845 17.587 2.857 1.00 93.38 71 ILE A O 1
ATOM 581 N N . LEU A 1 72 ? -9.913 15.795 3.812 1.00 90.56 72 LEU A N 1
ATOM 582 C CA . LEU A 1 72 ? -9.034 15.508 2.674 1.00 90.56 72 LEU A CA 1
ATOM 583 C C . LEU A 1 72 ? -9.834 15.163 1.407 1.00 90.56 72 LEU A C 1
ATOM 585 O O . LEU A 1 72 ? -9.468 15.565 0.302 1.00 90.56 72 LEU A O 1
ATOM 589 N N . LYS A 1 73 ? -10.965 14.468 1.554 1.00 91.00 73 LYS A N 1
ATOM 590 C CA . LYS A 1 73 ? -11.862 14.122 0.446 1.00 91.00 73 LYS A CA 1
ATOM 591 C C . LYS A 1 73 ? -12.559 15.339 -0.148 1.00 91.00 73 LYS A C 1
ATOM 593 O O . LYS A 1 73 ? -12.630 15.439 -1.375 1.00 91.00 73 LYS A O 1
ATOM 598 N N . SER A 1 74 ? -13.036 16.256 0.692 1.00 91.62 74 SER A N 1
ATOM 599 C CA . SER A 1 74 ? -13.699 17.480 0.233 1.00 91.62 74 SER A CA 1
ATOM 600 C C . SER A 1 74 ? -12.730 18.465 -0.425 1.00 91.62 74 SER A C 1
ATOM 602 O O . SER A 1 74 ? -13.100 19.124 -1.394 1.00 91.62 74 SER A O 1
ATOM 604 N N . THR A 1 75 ? -11.484 18.528 0.047 1.00 91.62 75 THR A N 1
ATOM 605 C CA . THR A 1 75 ? -10.473 19.474 -0.450 1.00 91.62 75 THR A CA 1
ATOM 606 C C . THR A 1 75 ? -9.731 18.972 -1.690 1.00 91.62 75 THR A C 1
ATOM 608 O O . THR A 1 75 ? -9.574 19.723 -2.651 1.00 91.62 75 THR A O 1
ATOM 611 N N . PHE A 1 76 ? -9.311 17.703 -1.718 1.00 89.12 76 PHE A N 1
ATOM 612 C CA . PHE A 1 76 ? -8.393 17.181 -2.743 1.00 89.12 76 PHE A CA 1
ATOM 613 C C . PHE A 1 76 ? -9.034 16.216 -3.756 1.00 89.12 76 PHE A C 1
ATOM 615 O O . PHE A 1 76 ? -8.313 15.568 -4.512 1.00 89.12 76 PHE A O 1
ATOM 622 N N . ARG A 1 77 ? -10.373 16.086 -3.793 1.00 85.00 77 ARG A N 1
ATOM 623 C CA . ARG A 1 77 ? -11.083 15.023 -4.549 1.00 85.00 77 ARG A CA 1
ATOM 624 C C . ARG A 1 77 ? -10.490 13.632 -4.278 1.00 85.00 77 ARG A C 1
ATOM 626 O O . ARG A 1 77 ? -10.307 12.819 -5.184 1.00 85.00 77 ARG A O 1
ATOM 633 N N . MET A 1 78 ? -10.159 13.364 -3.017 1.00 85.38 78 MET A N 1
ATOM 634 C CA . MET A 1 78 ? -9.540 12.103 -2.627 1.00 85.38 78 MET A CA 1
ATOM 635 C C . MET A 1 78 ? -10.515 10.937 -2.843 1.00 85.38 78 MET A C 1
ATOM 637 O O . MET A 1 78 ? -11.682 11.000 -2.454 1.00 85.38 78 MET A O 1
ATOM 641 N N . THR A 1 79 ? -10.035 9.852 -3.444 1.00 82.88 79 THR A N 1
ATOM 642 C CA . THR A 1 79 ? -10.788 8.596 -3.540 1.00 82.88 79 THR A CA 1
ATOM 643 C C . THR A 1 79 ? -10.203 7.620 -2.534 1.00 82.88 79 THR A C 1
ATOM 645 O O . THR A 1 79 ? -8.999 7.379 -2.553 1.00 82.88 79 THR A O 1
ATOM 648 N N . ASP A 1 80 ? -11.040 7.081 -1.647 1.00 82.25 80 ASP A N 1
ATOM 649 C CA . ASP A 1 80 ? -10.604 6.051 -0.705 1.00 82.25 80 ASP A CA 1
ATOM 650 C C . ASP A 1 80 ? -10.457 4.731 -1.465 1.00 82.25 80 ASP A C 1
ATOM 652 O O . ASP A 1 80 ? -11.437 4.057 -1.799 1.00 82.25 80 ASP A O 1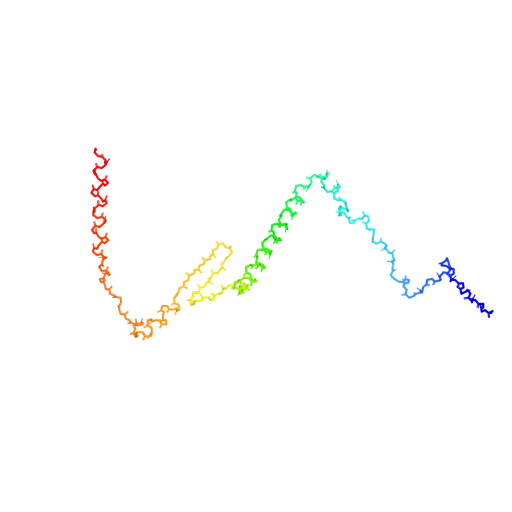
ATOM 656 N N . MET A 1 81 ? -9.218 4.424 -1.835 1.00 80.19 81 MET A N 1
ATOM 657 C CA . MET A 1 81 ? -8.872 3.147 -2.428 1.00 80.19 81 MET A CA 1
ATOM 658 C C . MET A 1 81 ? -8.578 2.184 -1.281 1.00 80.19 81 MET A C 1
ATOM 660 O O . MET A 1 81 ? -7.766 2.497 -0.417 1.00 80.19 81 MET A O 1
ATOM 664 N N . ARG A 1 82 ? -9.247 1.023 -1.276 1.00 83.12 82 ARG A N 1
ATOM 665 C CA . ARG A 1 82 ? -9.045 -0.050 -0.284 1.00 83.12 82 ARG A CA 1
ATOM 666 C C . ARG A 1 82 ? -7.629 -0.653 -0.419 1.00 83.12 82 ARG A C 1
ATOM 668 O O . ARG A 1 82 ? -6.640 0.050 -0.585 1.00 83.12 82 ARG A O 1
ATOM 675 N N . ARG A 1 83 ? -7.478 -1.980 -0.378 1.00 83.56 83 ARG A N 1
ATOM 676 C CA . ARG A 1 83 ? -6.189 -2.602 -0.714 1.00 83.56 83 ARG A CA 1
ATOM 677 C C . ARG A 1 83 ? -5.911 -2.368 -2.195 1.00 83.56 83 ARG A C 1
ATOM 679 O O . ARG A 1 83 ? -6.598 -2.922 -3.051 1.00 83.56 83 ARG A O 1
ATOM 686 N N . ILE A 1 84 ? -4.940 -1.510 -2.477 1.00 88.19 84 ILE A N 1
ATOM 687 C CA . ILE A 1 84 ? -4.494 -1.226 -3.835 1.00 88.19 84 ILE A CA 1
ATOM 688 C C . ILE A 1 84 ? -3.515 -2.304 -4.274 1.00 88.19 84 ILE A C 1
ATOM 690 O O . ILE A 1 84 ? -2.554 -2.609 -3.572 1.00 88.19 84 ILE A O 1
ATOM 694 N N . THR A 1 85 ? -3.777 -2.883 -5.440 1.00 89.06 85 THR A N 1
ATOM 695 C CA . THR A 1 85 ? -2.870 -3.832 -6.089 1.00 89.06 85 THR A CA 1
ATOM 696 C C . THR A 1 85 ? -1.996 -3.124 -7.107 1.00 89.06 85 THR A C 1
ATOM 698 O O . THR A 1 85 ? -0.798 -3.355 -7.142 1.00 89.06 85 THR A O 1
ATOM 701 N N . ASN A 1 86 ? -2.574 -2.210 -7.889 1.00 88.38 86 ASN A N 1
ATOM 702 C CA . ASN A 1 86 ? -1.871 -1.458 -8.917 1.00 88.38 86 ASN A CA 1
ATOM 703 C C . ASN A 1 86 ? -2.249 0.019 -8.826 1.00 88.38 86 ASN A C 1
ATOM 705 O O . ASN A 1 86 ? -3.432 0.362 -8.825 1.00 88.38 86 ASN A O 1
ATOM 709 N N . TYR A 1 87 ? -1.255 0.898 -8.785 1.00 90.19 87 TYR A N 1
ATOM 710 C CA . TYR A 1 87 ? -1.467 2.343 -8.817 1.00 90.19 87 TYR A CA 1
ATOM 711 C C . TYR A 1 87 ? -0.304 3.023 -9.532 1.00 90.19 87 TYR A C 1
ATOM 713 O O . TYR A 1 87 ? 0.847 2.725 -9.239 1.00 90.19 87 TYR A O 1
ATOM 721 N N . LEU A 1 88 ? -0.584 3.915 -10.490 1.00 91.00 88 LEU A N 1
ATOM 722 C CA . LEU A 1 88 ? 0.449 4.613 -11.280 1.00 91.00 88 LEU A CA 1
ATOM 723 C C . LEU A 1 88 ? 1.533 3.675 -11.856 1.00 91.00 88 LEU A C 1
ATOM 725 O O . LEU A 1 88 ? 2.720 3.990 -11.830 1.00 91.00 88 LEU A O 1
ATOM 729 N N . ARG A 1 89 ? 1.125 2.506 -12.372 1.00 91.88 89 ARG A N 1
ATOM 730 C CA . ARG A 1 89 ? 2.026 1.451 -12.886 1.00 91.88 89 ARG A CA 1
ATOM 731 C C . ARG A 1 89 ? 3.014 0.880 -11.851 1.00 91.88 89 ARG A C 1
ATOM 733 O O . ARG A 1 89 ? 4.003 0.243 -12.210 1.00 91.88 89 ARG A O 1
ATOM 740 N N . ILE A 1 90 ? 2.741 1.094 -10.567 1.00 94.56 90 ILE A N 1
ATOM 741 C CA . ILE A 1 90 ? 3.394 0.430 -9.442 1.00 94.56 90 ILE A CA 1
ATOM 742 C C . ILE A 1 90 ? 2.505 -0.729 -9.015 1.00 94.56 90 ILE A C 1
ATOM 744 O O . ILE A 1 90 ? 1.332 -0.527 -8.696 1.00 94.56 90 ILE A O 1
ATOM 748 N N . ASN A 1 91 ? 3.090 -1.918 -8.971 1.00 94.56 91 ASN A N 1
ATOM 749 C CA . ASN A 1 91 ? 2.472 -3.103 -8.402 1.00 94.56 91 ASN A CA 1
ATOM 750 C C . ASN A 1 91 ? 2.778 -3.138 -6.904 1.00 94.56 91 ASN A C 1
ATOM 752 O O . ASN A 1 91 ? 3.938 -3.040 -6.490 1.00 94.56 91 ASN A O 1
ATOM 756 N N . ILE A 1 92 ? 1.740 -3.281 -6.095 1.00 94.75 92 ILE A N 1
ATOM 757 C CA . ILE A 1 92 ? 1.769 -3.190 -4.641 1.00 94.75 92 ILE A CA 1
ATOM 758 C C . ILE A 1 92 ? 1.232 -4.506 -4.078 1.00 94.75 92 ILE A C 1
ATOM 760 O O . ILE A 1 92 ? 0.075 -4.870 -4.264 1.00 94.75 92 ILE A O 1
ATOM 764 N N . ASN A 1 93 ? 2.092 -5.212 -3.352 1.00 92.81 93 ASN A N 1
ATOM 765 C CA . ASN A 1 93 ? 1.790 -6.462 -2.672 1.00 92.81 93 ASN A CA 1
ATOM 766 C C . ASN A 1 93 ? 1.789 -6.211 -1.162 1.00 92.81 93 ASN A C 1
ATOM 768 O O . ASN A 1 93 ? 2.846 -6.092 -0.540 1.00 92.81 93 ASN A O 1
ATOM 772 N N . GLN A 1 94 ? 0.595 -6.111 -0.581 1.00 93.00 94 GLN A N 1
ATOM 773 C CA . GLN A 1 94 ? 0.396 -5.874 0.850 1.00 93.00 94 GLN A CA 1
ATOM 774 C C . GLN A 1 94 ? 0.118 -7.201 1.566 1.00 93.00 94 GLN A C 1
ATOM 776 O O . GLN A 1 94 ? -0.938 -7.800 1.356 1.00 93.00 94 GLN A O 1
ATOM 781 N N . ALA A 1 95 ? 1.034 -7.636 2.428 1.00 91.44 95 ALA A N 1
ATOM 782 C CA . ALA A 1 95 ? 0.854 -8.716 3.399 1.00 91.44 95 ALA A CA 1
ATOM 783 C C . ALA A 1 95 ? 0.586 -8.131 4.802 1.00 91.44 95 ALA A C 1
ATOM 785 O O . ALA A 1 95 ? 0.575 -6.914 4.971 1.00 91.44 95 ALA A O 1
ATOM 786 N N . GLU A 1 96 ? 0.354 -8.978 5.806 1.00 89.88 96 GLU A N 1
ATOM 787 C CA . GLU A 1 96 ? 0.043 -8.534 7.179 1.00 89.88 96 GLU A CA 1
ATOM 788 C C . GLU A 1 96 ? 1.170 -7.705 7.812 1.00 89.88 96 GLU A C 1
ATOM 790 O O . GLU A 1 96 ? 0.907 -6.692 8.449 1.00 89.88 96 GLU A O 1
ATOM 795 N N . SER A 1 97 ? 2.427 -8.096 7.586 1.00 92.62 97 SER A N 1
ATOM 796 C CA . SER A 1 97 ? 3.604 -7.457 8.191 1.00 92.62 97 SER A CA 1
ATOM 797 C C . SER A 1 97 ? 4.469 -6.668 7.209 1.00 92.62 97 SER A C 1
ATOM 799 O O . SER A 1 97 ? 5.376 -5.950 7.625 1.00 92.62 97 SER A O 1
ATOM 801 N N . THR A 1 98 ? 4.239 -6.804 5.898 1.00 94.62 98 THR A N 1
ATOM 802 C CA . THR A 1 98 ? 5.098 -6.182 4.882 1.00 94.62 98 THR A CA 1
ATOM 803 C C . THR A 1 98 ? 4.296 -5.656 3.704 1.00 94.62 98 THR A C 1
ATOM 805 O O . THR A 1 98 ? 3.361 -6.292 3.227 1.00 94.62 98 THR A O 1
ATOM 808 N N . THR A 1 99 ? 4.701 -4.496 3.192 1.00 94.00 99 THR A N 1
ATOM 809 C CA . THR A 1 99 ? 4.227 -3.979 1.907 1.00 94.00 99 THR A CA 1
ATOM 810 C C . THR A 1 99 ? 5.403 -3.961 0.944 1.00 94.00 99 THR A C 1
ATOM 812 O O . THR A 1 99 ? 6.389 -3.263 1.174 1.00 94.00 99 THR A O 1
ATOM 815 N N . LYS A 1 100 ? 5.316 -4.753 -0.124 1.00 95.31 100 LYS A N 1
ATOM 816 C CA . LYS A 1 100 ? 6.317 -4.805 -1.192 1.00 95.31 100 LYS A CA 1
ATOM 817 C C . LYS A 1 100 ? 5.783 -4.058 -2.401 1.00 95.31 100 LYS A C 1
ATOM 819 O O . LYS A 1 100 ? 4.635 -4.250 -2.784 1.00 95.31 100 LYS A O 1
ATOM 824 N N . MET A 1 101 ? 6.618 -3.234 -3.017 1.00 95.38 101 MET A N 1
ATOM 825 C CA . MET A 1 101 ? 6.263 -2.480 -4.215 1.00 95.38 101 MET A CA 1
ATOM 826 C C . MET A 1 101 ? 7.291 -2.750 -5.305 1.00 95.38 101 MET A C 1
ATOM 828 O O . MET A 1 101 ? 8.486 -2.823 -5.021 1.00 95.38 101 MET A O 1
ATOM 832 N N . ASN A 1 102 ? 6.839 -2.919 -6.542 1.00 94.50 102 ASN A N 1
ATOM 833 C CA . ASN A 1 102 ? 7.720 -3.019 -7.699 1.00 94.50 102 ASN A CA 1
ATOM 834 C C . ASN A 1 102 ? 7.092 -2.353 -8.927 1.00 94.50 102 ASN A C 1
ATOM 836 O O . ASN A 1 102 ? 5.889 -2.131 -8.991 1.00 94.50 102 ASN A O 1
ATOM 840 N N . GLN A 1 103 ? 7.928 -2.041 -9.909 1.00 96.62 103 GLN A N 1
ATOM 841 C CA . GLN A 1 103 ? 7.522 -1.476 -11.197 1.00 96.62 103 GLN A CA 1
ATOM 842 C C . GLN A 1 103 ? 7.910 -2.418 -12.345 1.00 96.62 103 GLN A C 1
ATOM 844 O O . GLN A 1 103 ? 8.183 -1.962 -13.450 1.00 96.62 103 GLN A O 1
ATOM 849 N N . MET A 1 104 ? 7.978 -3.733 -12.094 1.00 93.44 104 MET A N 1
ATOM 850 C CA . MET A 1 104 ? 8.482 -4.687 -13.094 1.00 93.44 104 MET A CA 1
ATOM 851 C C . MET A 1 104 ? 7.650 -4.651 -14.376 1.00 93.44 104 MET A C 1
ATOM 853 O O . MET A 1 104 ? 8.211 -4.511 -15.453 1.00 93.44 104 MET A O 1
ATOM 857 N N . ALA A 1 105 ? 6.319 -4.653 -14.257 1.00 91.75 105 ALA A N 1
ATOM 858 C CA . ALA A 1 105 ? 5.426 -4.557 -15.413 1.00 91.75 105 ALA A CA 1
ATOM 859 C C . ALA A 1 105 ? 5.686 -3.288 -16.247 1.00 91.75 105 ALA A C 1
ATOM 861 O O . ALA A 1 105 ? 5.771 -3.350 -17.469 1.00 91.75 105 ALA A O 1
ATOM 862 N N . TYR A 1 106 ? 5.896 -2.147 -15.583 1.00 94.56 106 TYR A N 1
ATOM 863 C CA . TYR A 1 106 ? 6.232 -0.896 -16.261 1.00 94.56 106 TYR A CA 1
ATOM 864 C C . TYR A 1 106 ? 7.589 -0.961 -16.970 1.00 94.56 106 TYR A C 1
ATOM 866 O O . TYR A 1 106 ? 7.708 -0.527 -18.114 1.00 94.56 106 TYR A O 1
ATOM 874 N N . LEU A 1 107 ? 8.609 -1.521 -16.315 1.00 93.06 107 LEU A N 1
ATOM 875 C CA . LEU A 1 107 ? 9.929 -1.703 -16.920 1.00 93.06 107 LEU A CA 1
ATOM 876 C C . LEU A 1 107 ? 9.853 -2.596 -18.159 1.00 93.06 107 LEU A C 1
ATOM 878 O O . LEU A 1 107 ? 10.439 -2.256 -19.183 1.00 93.06 107 LEU A O 1
ATOM 882 N N . GLU A 1 108 ? 9.103 -3.696 -18.102 1.00 92.94 108 GLU A N 1
ATOM 883 C CA . GLU A 1 108 ? 8.908 -4.570 -19.259 1.00 92.94 108 GLU A CA 1
ATOM 884 C C . GLU A 1 108 ? 8.230 -3.847 -20.426 1.00 92.94 108 GLU A C 1
ATOM 886 O O . GLU A 1 108 ? 8.664 -3.999 -21.568 1.00 92.94 108 GLU A O 1
ATOM 891 N N . GLU A 1 109 ? 7.195 -3.044 -20.161 1.00 94.25 109 GLU A N 1
ATOM 892 C CA . GLU A 1 109 ? 6.525 -2.229 -21.183 1.00 94.25 109 GLU A CA 1
ATOM 893 C C . GLU A 1 109 ? 7.488 -1.231 -21.835 1.00 94.25 109 GLU A C 1
ATOM 895 O O . GLU A 1 109 ? 7.532 -1.129 -23.063 1.00 94.25 109 GLU A O 1
ATOM 900 N N . ILE A 1 110 ? 8.300 -0.535 -21.035 1.00 95.25 110 ILE A N 1
ATOM 901 C CA . ILE A 1 110 ? 9.309 0.404 -21.543 1.00 95.25 110 ILE A CA 1
ATOM 902 C C . ILE A 1 110 ? 10.343 -0.325 -22.399 1.00 95.25 110 ILE A C 1
ATOM 904 O O . ILE A 1 110 ? 10.652 0.111 -23.509 1.00 95.25 110 ILE A O 1
ATOM 908 N N . LEU A 1 111 ? 10.883 -1.439 -21.905 1.00 94.88 111 LEU A N 1
ATOM 909 C CA . LEU A 1 111 ? 11.893 -2.201 -22.632 1.00 94.88 111 LEU A CA 1
ATOM 910 C C . LEU A 1 111 ? 11.328 -2.738 -23.948 1.00 94.88 111 LEU A C 1
ATOM 912 O O . LEU A 1 111 ? 12.005 -2.661 -24.970 1.00 94.88 111 LEU A O 1
ATOM 916 N N . LYS A 1 112 ? 10.077 -3.206 -23.972 1.00 95.69 112 LYS A N 1
ATOM 917 C CA . LYS A 1 112 ? 9.395 -3.605 -25.214 1.00 95.69 112 LYS A CA 1
ATOM 918 C C . LYS A 1 112 ? 9.215 -2.421 -26.166 1.00 95.69 112 LYS A C 1
ATOM 920 O O . LYS A 1 112 ? 9.518 -2.558 -27.350 1.00 95.69 112 LYS A O 1
ATOM 925 N N . TYR A 1 113 ? 8.801 -1.258 -25.660 1.00 96.44 113 TYR A N 1
ATOM 926 C CA . TYR A 1 113 ? 8.623 -0.037 -26.455 1.00 96.44 113 TYR A CA 1
ATOM 927 C C . TYR A 1 113 ? 9.914 0.389 -27.170 1.00 96.44 113 TYR A C 1
ATOM 929 O O . TYR A 1 113 ? 9.895 0.681 -28.366 1.00 96.44 113 TYR A O 1
ATOM 937 N N . PHE A 1 114 ? 11.053 0.336 -26.476 1.00 96.31 114 PHE A N 1
ATOM 938 C CA . PHE A 1 114 ? 12.365 0.636 -27.060 1.00 96.31 114 PHE A CA 1
ATOM 939 C C . PHE A 1 114 ? 13.007 -0.544 -27.805 1.00 96.31 114 PHE A C 1
ATOM 941 O O . PHE A 1 114 ? 14.122 -0.408 -28.302 1.00 96.31 114 PHE A O 1
ATOM 948 N N . ARG A 1 115 ? 12.319 -1.692 -27.919 1.00 93.25 115 ARG A N 1
ATOM 949 C CA . ARG A 1 115 ? 12.840 -2.937 -28.519 1.00 93.25 115 ARG A CA 1
ATOM 950 C C . ARG A 1 115 ? 14.113 -3.453 -27.832 1.00 93.25 115 ARG A C 1
ATOM 952 O O . ARG A 1 115 ? 15.002 -3.998 -28.478 1.00 93.25 115 ARG A O 1
ATOM 959 N N . MET A 1 116 ? 14.177 -3.282 -26.514 1.00 92.69 116 MET A N 1
ATOM 960 C CA . MET A 1 116 ? 15.289 -3.662 -25.640 1.00 92.69 116 MET A CA 1
ATOM 961 C C . MET A 1 116 ? 14.972 -4.822 -24.683 1.00 92.69 116 MET A C 1
ATOM 963 O O . MET A 1 116 ? 15.786 -5.140 -23.822 1.00 92.69 116 MET A O 1
ATOM 967 N N . TYR A 1 117 ? 13.797 -5.445 -24.798 1.00 90.31 117 TYR A N 1
ATOM 968 C CA . TYR A 1 117 ? 13.368 -6.521 -23.894 1.00 90.31 117 TYR A CA 1
ATOM 969 C C . TYR A 1 117 ? 14.328 -7.724 -23.894 1.00 90.31 117 TYR A C 1
ATOM 971 O O . TYR A 1 117 ? 14.675 -8.223 -22.829 1.00 90.31 117 TYR A O 1
ATOM 979 N N . ASP A 1 118 ? 14.839 -8.105 -25.069 1.00 88.50 118 ASP A N 1
ATOM 980 C CA . ASP A 1 118 ? 15.768 -9.233 -25.245 1.00 88.50 118 ASP A CA 1
ATOM 981 C C . ASP A 1 118 ? 17.241 -8.790 -25.343 1.00 88.50 118 ASP A C 1
ATOM 983 O O . ASP A 1 118 ? 18.101 -9.510 -25.864 1.00 88.50 118 ASP A O 1
ATOM 987 N N . CYS A 1 119 ? 17.565 -7.573 -24.895 1.00 86.75 119 CYS A N 1
ATOM 988 C CA . CYS A 1 119 ? 18.940 -7.087 -24.947 1.00 86.75 119 CYS A CA 1
ATOM 989 C C . CYS A 1 119 ? 19.844 -7.851 -23.972 1.00 86.75 119 CYS A C 1
ATOM 991 O O . CYS A 1 119 ? 19.502 -8.095 -22.816 1.00 86.75 119 CYS A O 1
ATOM 993 N N . LYS A 1 120 ? 21.064 -8.159 -24.427 1.00 84.88 120 LYS A N 1
ATOM 994 C CA . LYS A 1 120 ? 22.116 -8.693 -23.557 1.00 84.88 120 LYS A CA 1
ATOM 995 C C . LYS A 1 120 ? 22.485 -7.647 -22.509 1.00 84.88 120 LYS A C 1
ATOM 997 O O . LYS A 1 120 ? 22.658 -6.473 -22.837 1.00 84.88 120 LYS A O 1
ATOM 1002 N N . LEU A 1 121 ? 22.656 -8.092 -21.267 1.00 79.31 121 LEU A N 1
ATOM 1003 C CA . LEU A 1 121 ? 23.209 -7.258 -20.204 1.00 79.31 121 LEU A CA 1
ATOM 1004 C C . LEU A 1 121 ? 24.574 -6.727 -20.647 1.00 79.31 121 LEU A C 1
ATOM 1006 O O . LEU A 1 121 ? 25.412 -7.487 -21.139 1.00 79.31 121 LEU A O 1
ATOM 1010 N N . ALA A 1 122 ? 24.798 -5.426 -20.473 1.00 78.62 122 ALA A N 1
ATOM 1011 C CA . ALA A 1 122 ? 26.124 -4.866 -20.665 1.00 78.62 122 ALA A CA 1
ATOM 1012 C C . ALA A 1 122 ? 27.052 -5.475 -19.594 1.00 78.62 122 ALA A C 1
ATOM 1014 O O . ALA A 1 122 ? 26.772 -5.317 -18.405 1.00 78.62 122 ALA A O 1
ATOM 1015 N N . PRO A 1 123 ? 28.137 -6.176 -19.976 1.00 71.62 123 PRO A N 1
ATOM 1016 C CA . PRO A 1 123 ? 29.072 -6.749 -19.006 1.00 71.62 123 PRO A CA 1
ATOM 1017 C C . PRO A 1 123 ? 29.823 -5.650 -18.249 1.00 71.62 123 PRO A C 1
ATOM 1019 O O . PRO A 1 123 ? 30.282 -5.854 -17.128 1.00 71.62 123 PRO A O 1
ATOM 1022 N N . THR A 1 124 ? 29.932 -4.474 -18.865 1.00 77.38 124 THR A N 1
ATOM 1023 C CA . THR A 1 124 ? 30.551 -3.300 -18.273 1.00 77.38 124 THR A CA 1
ATOM 1024 C C . THR A 1 124 ? 29.506 -2.547 -17.453 1.00 77.38 124 THR A C 1
ATOM 1026 O O . THR A 1 124 ? 28.521 -2.071 -18.028 1.00 77.38 124 THR A O 1
ATOM 1029 N N . PRO A 1 125 ? 29.705 -2.387 -16.132 1.00 73.69 125 PRO A N 1
ATOM 1030 C CA . PRO A 1 125 ? 28.872 -1.504 -15.331 1.00 73.69 125 PRO A CA 1
ATOM 1031 C C . PRO A 1 125 ? 28.881 -0.102 -15.940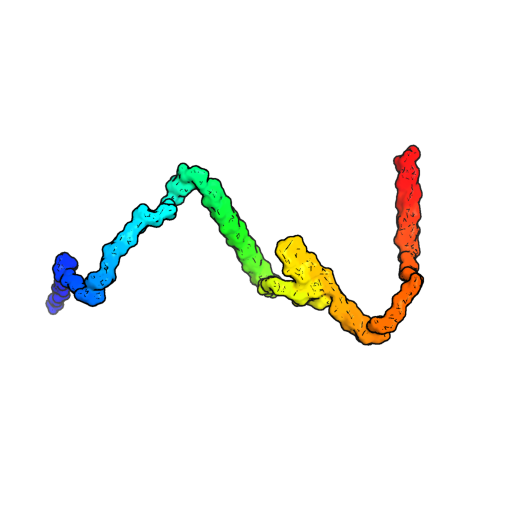 1.00 73.69 125 PRO A C 1
ATOM 1033 O O . PRO A 1 125 ? 29.915 0.354 -16.441 1.00 73.69 125 PRO A O 1
ATOM 1036 N N . LEU A 1 126 ? 27.744 0.594 -15.874 1.00 75.12 126 LEU A N 1
ATOM 1037 C CA . LEU A 1 126 ? 27.682 2.007 -16.234 1.00 75.12 126 LEU A CA 1
ATOM 1038 C C . LEU A 1 126 ? 28.766 2.744 -15.437 1.00 75.12 126 LEU A C 1
ATOM 1040 O O . LEU A 1 126 ? 28.758 2.696 -14.206 1.00 75.12 126 LEU A O 1
ATOM 1044 N N . GLN A 1 127 ? 29.715 3.372 -16.139 1.00 73.06 127 GLN A N 1
ATOM 1045 C CA . GLN A 1 127 ? 30.809 4.099 -15.499 1.00 73.06 127 GLN A CA 1
ATOM 1046 C C . GLN A 1 127 ? 30.207 5.089 -14.488 1.00 73.06 127 GLN A C 1
ATOM 1048 O O . GLN A 1 127 ? 29.331 5.876 -14.870 1.00 73.06 127 GLN A O 1
ATOM 1053 N N . PRO A 1 128 ? 30.603 5.037 -13.201 1.00 72.00 128 PRO A N 1
ATOM 1054 C CA . PRO A 1 128 ? 30.057 5.937 -12.199 1.00 72.00 128 PRO A CA 1
ATOM 1055 C C . PRO A 1 128 ? 30.254 7.385 -12.640 1.00 72.00 128 PRO A C 1
ATOM 1057 O O . PRO A 1 128 ? 31.284 7.723 -13.220 1.00 72.00 128 PRO A O 1
ATOM 1060 N N . ASN A 1 129 ? 29.270 8.243 -12.358 1.00 78.25 129 ASN A N 1
ATOM 1061 C CA . ASN A 1 129 ? 29.350 9.653 -12.727 1.00 78.25 129 ASN A CA 1
ATOM 1062 C C . ASN A 1 129 ? 30.687 10.240 -12.224 1.00 78.25 129 ASN A C 1
ATOM 1064 O O . ASN A 1 129 ? 30.910 10.240 -11.008 1.00 78.25 129 ASN A O 1
ATOM 1068 N N . PRO A 1 130 ? 31.552 10.763 -13.114 1.00 73.62 130 PRO A N 1
ATOM 1069 C CA . PRO A 1 130 ? 32.879 11.235 -12.735 1.00 73.62 130 PRO A CA 1
ATOM 1070 C C . PRO A 1 130 ? 32.825 12.335 -11.668 1.00 73.62 130 PRO A C 1
ATOM 1072 O O . PRO A 1 130 ? 33.696 12.381 -10.805 1.00 73.62 130 PRO A O 1
ATOM 1075 N N . ARG A 1 131 ? 31.758 13.152 -11.627 1.00 73.81 131 ARG A N 1
ATOM 1076 C CA . ARG A 1 131 ? 31.551 14.144 -10.554 1.00 73.81 131 ARG A CA 1
ATOM 1077 C C . ARG A 1 131 ? 31.387 13.496 -9.177 1.00 73.81 131 ARG A C 1
ATOM 1079 O O . ARG A 1 131 ? 31.998 13.948 -8.217 1.00 73.81 131 ARG A O 1
ATOM 1086 N N . LYS A 1 132 ? 30.633 12.395 -9.088 1.00 70.62 132 LYS A N 1
ATOM 1087 C CA . LYS A 1 132 ? 30.456 11.648 -7.830 1.00 70.62 132 LYS A CA 1
ATOM 1088 C C . LYS A 1 132 ? 31.742 10.951 -7.392 1.00 70.62 132 LYS A C 1
ATOM 1090 O O . LYS A 1 132 ? 31.972 10.801 -6.196 1.00 70.62 132 LYS A O 1
ATOM 1095 N N . LEU A 1 133 ? 32.573 10.534 -8.350 1.00 71.06 133 LEU A N 1
ATOM 1096 C CA . LEU A 1 133 ? 33.884 9.959 -8.061 1.00 71.06 133 LEU A CA 1
ATOM 1097 C C . LEU A 1 133 ? 34.796 11.001 -7.401 1.00 71.06 133 LEU A C 1
ATOM 1099 O O . LEU A 1 133 ? 35.370 10.720 -6.357 1.00 71.06 133 LEU A O 1
ATOM 1103 N N . LEU A 1 134 ? 34.851 12.213 -7.964 1.00 72.44 134 LEU A N 1
ATOM 1104 C CA . LEU A 1 134 ? 35.643 13.330 -7.435 1.00 72.44 134 LEU A CA 1
ATOM 1105 C C . LEU A 1 134 ? 35.201 13.730 -6.020 1.00 72.44 134 LEU A C 1
ATOM 1107 O O . LEU A 1 134 ? 36.032 13.916 -5.136 1.00 72.44 134 LEU A O 1
ATOM 1111 N N . GLU A 1 135 ? 33.894 13.798 -5.770 1.00 75.56 135 GLU A N 1
ATOM 1112 C CA . GLU A 1 135 ? 33.353 14.093 -4.437 1.00 75.56 135 GLU A CA 1
ATOM 1113 C C . GLU A 1 135 ? 33.695 13.008 -3.401 1.00 75.56 135 GLU A C 1
ATOM 1115 O O . GLU A 1 135 ? 33.982 13.323 -2.244 1.00 75.56 135 GLU A O 1
ATOM 1120 N N . ALA A 1 136 ? 33.687 11.733 -3.803 1.00 75.38 136 ALA A N 1
ATOM 1121 C CA . ALA A 1 136 ? 34.056 10.617 -2.935 1.00 75.38 136 ALA A CA 1
ATOM 1122 C C . ALA A 1 136 ? 35.557 10.607 -2.610 1.00 75.38 136 ALA A C 1
ATOM 1124 O O . ALA A 1 136 ? 35.929 10.276 -1.482 1.00 75.38 136 ALA A O 1
ATOM 1125 N N . SER A 1 137 ? 36.407 10.994 -3.563 1.00 70.44 137 SER A N 1
ATOM 1126 C CA . SER A 1 137 ? 37.842 11.200 -3.336 1.00 70.44 137 SER A CA 1
ATOM 1127 C C . SER A 1 137 ? 38.077 12.325 -2.328 1.00 70.44 137 SER A C 1
ATOM 1129 O O . SER A 1 137 ? 38.747 12.119 -1.318 1.00 70.44 137 SER A O 1
ATOM 1131 N N . ASN A 1 138 ? 37.430 13.475 -2.540 1.00 74.00 138 ASN A N 1
ATOM 1132 C CA . ASN A 1 138 ? 37.586 14.653 -1.686 1.00 74.00 138 ASN A CA 1
ATOM 1133 C C . ASN A 1 138 ? 37.113 14.392 -0.246 1.00 74.00 138 ASN A C 1
ATOM 1135 O O . ASN A 1 138 ? 37.751 14.836 0.704 1.00 74.00 138 ASN A O 1
ATOM 1139 N N . LYS A 1 139 ? 36.025 13.633 -0.051 1.00 69.00 139 LYS A N 1
ATOM 1140 C CA . LYS A 1 139 ? 35.553 13.264 1.296 1.00 69.00 139 LYS A CA 1
ATOM 1141 C C . LYS A 1 139 ? 36.521 12.345 2.043 1.00 69.00 139 LYS A C 1
ATOM 1143 O O . LYS A 1 139 ? 36.716 12.541 3.237 1.00 69.00 139 LYS A O 1
ATOM 1148 N N . LYS A 1 140 ? 37.140 11.379 1.355 1.00 68.44 140 LYS A N 1
ATOM 1149 C CA . LYS A 1 140 ? 38.130 10.472 1.963 1.00 68.44 140 LYS A CA 1
ATOM 1150 C C . LYS A 1 140 ? 39.395 11.216 2.391 1.00 68.44 140 LYS A C 1
ATOM 1152 O O . LYS A 1 140 ? 39.944 10.923 3.445 1.00 68.44 140 LYS A O 1
ATOM 1157 N N . GLU A 1 141 ? 39.829 12.202 1.609 1.00 64.75 141 GLU A N 1
ATOM 1158 C CA . GLU A 1 141 ? 40.966 13.051 1.980 1.00 64.75 141 GLU A CA 1
ATOM 1159 C C . GLU A 1 141 ? 40.668 13.942 3.190 1.00 64.75 141 GLU A C 1
ATOM 1161 O O . GLU A 1 141 ? 41.530 14.106 4.050 1.00 64.75 141 GLU A O 1
ATOM 1166 N N . VAL A 1 142 ? 39.455 14.496 3.288 1.00 67.31 142 VAL A N 1
ATOM 1167 C CA . VAL A 1 142 ? 39.047 15.309 4.445 1.00 67.31 142 VAL A CA 1
ATOM 1168 C C . VAL A 1 142 ? 38.927 14.453 5.707 1.00 67.31 142 VAL A C 1
ATOM 1170 O O . VAL A 1 142 ? 39.386 14.872 6.763 1.00 67.31 142 VAL A O 1
ATOM 1173 N N . GLU A 1 143 ? 38.372 13.244 5.615 1.00 61.88 143 GLU A N 1
ATOM 1174 C CA . GLU A 1 143 ? 38.223 12.357 6.775 1.00 61.88 143 GLU A CA 1
ATOM 1175 C C . GLU A 1 143 ? 39.569 11.836 7.306 1.00 61.88 143 GLU A C 1
ATOM 1177 O O . GLU A 1 143 ? 39.729 11.664 8.514 1.00 61.88 143 GLU A O 1
ATOM 1182 N N . ASN A 1 144 ? 40.556 11.640 6.427 1.00 64.88 144 ASN A N 1
ATOM 1183 C CA . ASN A 1 144 ? 41.904 11.243 6.832 1.00 64.88 144 ASN A CA 1
ATOM 1184 C C . ASN A 1 144 ? 42.674 12.386 7.516 1.00 64.88 144 ASN A C 1
ATOM 1186 O O . ASN A 1 144 ? 43.430 12.119 8.436 1.00 64.88 144 ASN A O 1
ATOM 1190 N N . ARG A 1 145 ? 42.437 13.653 7.144 1.00 60.72 145 ARG A N 1
ATOM 1191 C CA . ARG A 1 145 ? 43.074 14.826 7.784 1.00 60.72 145 ARG A CA 1
ATOM 1192 C C . ARG A 1 145 ? 42.497 15.202 9.152 1.00 60.72 145 ARG A C 1
ATOM 1194 O O . ARG A 1 145 ? 43.076 16.037 9.830 1.00 60.72 145 ARG A O 1
ATOM 1201 N N . VAL A 1 146 ? 41.336 14.665 9.525 1.00 65.12 146 VAL A N 1
ATOM 1202 C CA . VAL A 1 146 ? 40.672 14.949 10.815 1.00 65.12 146 VAL A CA 1
ATOM 1203 C C . VAL A 1 146 ? 41.032 13.898 11.879 1.00 65.12 146 VAL A C 1
ATOM 1205 O O . VAL A 1 146 ? 40.690 14.063 13.046 1.00 65.12 146 VAL A O 1
ATOM 1208 N N . LYS A 1 147 ? 41.714 12.812 11.491 1.00 53.53 147 LYS A N 1
ATOM 1209 C CA . LYS A 1 147 ? 42.138 11.725 12.389 1.00 53.53 147 LYS A CA 1
ATOM 1210 C C . LYS A 1 147 ? 43.608 11.825 12.835 1.00 53.53 147 LYS A C 1
ATOM 1212 O O . LYS A 1 147 ? 44.015 10.979 13.627 1.00 53.53 147 LYS A O 1
ATOM 1217 N N . ASP A 1 148 ? 44.338 12.839 12.364 1.00 45.81 148 ASP A N 1
ATOM 1218 C CA . ASP A 1 148 ? 45.708 13.190 12.775 1.00 45.81 148 ASP A CA 1
ATOM 1219 C C . ASP A 1 148 ? 45.716 14.392 13.735 1.00 45.81 148 ASP A C 1
ATOM 1221 O O . ASP A 1 148 ? 44.929 15.343 13.502 1.00 45.81 148 ASP A O 1
#